Protein AF-A0A353E3T8-F1 (afdb_monomer)

Solvent-accessible surface area (backbone atoms only — not comparable to full-atom values): 9550 Å² total; per-residue (Å²): 138,67,75,75,82,74,69,77,93,74,63,74,87,75,57,77,90,65,80,62,68,47,80,45,76,48,79,50,101,90,49,79,47,79,44,82,43,75,50,82,49,70,34,80,35,76,47,73,41,84,89,79,73,44,74,50,45,54,36,58,50,100,88,67,48,73,39,55,46,100,87,67,47,73,35,63,28,32,44,65,56,54,66,79,79,56,63,91,90,67,80,88,86,78,89,83,87,79,88,70,98,33,76,45,80,50,64,40,89,91,71,72,42,74,34,42,37,37,55,73,46,82,76,35,78,94,79,68,38,64,47,66,49,52,46,62,49,89,82,62,67,96,128

Foldseek 3Di:
DDPVVVDDDDDPVVDDPDADWDWDWDQDPVGIDIDIHRDNQQAFDWDQDPPVRDIAFADADPVGDFDADPVRHGHGHTNVCVVVVDDPPDDDDDDDDDDDPFWDWDADPPPRDIKIKGFDDQPDDVVRDTDIDMVVPVVDDDD

Structure (mmCIF, N/CA/C/O backbone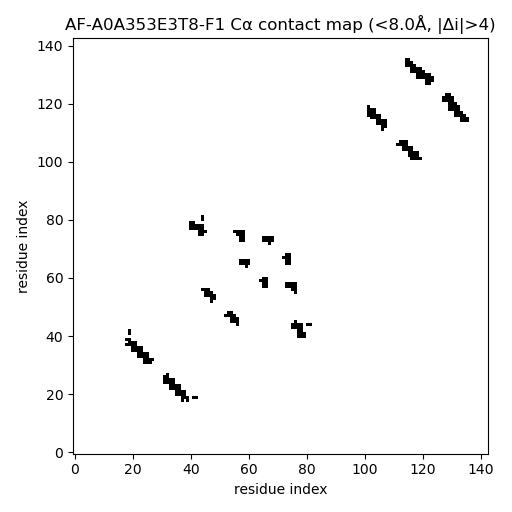):
data_AF-A0A353E3T8-F1
#
_entry.id   AF-A0A353E3T8-F1
#
loop_
_atom_site.group_PDB
_atom_site.id
_atom_site.type_symbol
_atom_site.label_atom_id
_atom_site.label_alt_id
_atom_site.label_comp_id
_atom_site.label_asym_id
_atom_site.label_entity_id
_atom_site.label_seq_id
_atom_site.pdbx_PDB_ins_code
_atom_site.Cartn_x
_atom_site.Cartn_y
_atom_site.Cartn_z
_atom_site.occupancy
_atom_site.B_iso_or_equiv
_atom_site.auth_seq_id
_atom_site.auth_comp_id
_atom_site.auth_asym_id
_atom_site.auth_atom_id
_atom_site.pdbx_PDB_model_num
ATOM 1 N N . MET A 1 1 ? 13.442 -8.567 21.001 1.00 70.25 1 MET A N 1
ATOM 2 C CA . MET A 1 1 ? 14.119 -7.923 19.850 1.00 70.25 1 MET A CA 1
ATOM 3 C C . MET A 1 1 ? 14.461 -6.490 20.221 1.00 70.25 1 MET A C 1
ATOM 5 O O . MET A 1 1 ? 13.613 -5.835 20.813 1.00 70.25 1 MET A O 1
ATOM 9 N N . LYS A 1 2 ? 15.675 -6.009 19.928 1.00 81.56 2 LYS A N 1
ATOM 10 C CA . LYS A 1 2 ? 16.053 -4.607 20.183 1.00 81.56 2 LYS A CA 1
ATOM 11 C C . LYS A 1 2 ? 15.699 -3.774 18.952 1.00 81.56 2 LYS A C 1
ATOM 13 O O . LYS A 1 2 ? 16.120 -4.143 17.864 1.00 81.56 2 LYS A O 1
ATOM 18 N N . LEU A 1 3 ? 14.983 -2.655 19.103 1.00 80.25 3 LEU A N 1
ATOM 19 C CA . LEU A 1 3 ? 14.613 -1.793 17.963 1.00 80.25 3 LEU A CA 1
ATOM 20 C C . LEU A 1 3 ? 15.825 -1.306 17.152 1.00 80.25 3 LEU A C 1
ATOM 22 O O . LEU A 1 3 ? 15.718 -1.123 15.946 1.00 80.25 3 LEU A O 1
ATOM 26 N N . SER A 1 4 ? 16.987 -1.165 17.795 1.00 87.06 4 SER A N 1
ATOM 27 C CA . SER A 1 4 ? 18.231 -0.725 17.155 1.00 87.06 4 SER A CA 1
ATOM 28 C C . SER A 1 4 ? 18.664 -1.587 15.968 1.00 87.06 4 SER A C 1
ATOM 30 O O . SER A 1 4 ? 19.395 -1.104 15.112 1.00 87.06 4 SER A O 1
ATOM 32 N N . GLN A 1 5 ? 18.224 -2.847 15.904 1.00 90.25 5 GLN A N 1
ATOM 33 C CA . GLN A 1 5 ? 18.546 -3.757 14.803 1.00 90.25 5 GLN A CA 1
ATOM 34 C C . GLN A 1 5 ? 17.858 -3.378 13.476 1.00 90.25 5 GLN A C 1
ATOM 36 O O . GLN A 1 5 ? 18.220 -3.913 12.437 1.00 90.25 5 GLN A O 1
ATOM 41 N N . PHE A 1 6 ? 16.875 -2.471 13.507 1.00 91.19 6 PHE A N 1
ATOM 42 C CA . PHE A 1 6 ? 16.148 -1.991 12.328 1.00 91.19 6 PHE A CA 1
ATOM 43 C C . PHE A 1 6 ? 16.563 -0.574 11.904 1.00 91.19 6 PHE A C 1
ATOM 45 O O . PHE A 1 6 ? 15.948 0.006 11.012 1.00 91.19 6 PHE A O 1
ATOM 52 N N . ASN A 1 7 ? 17.589 0.006 12.535 1.00 91.81 7 ASN A 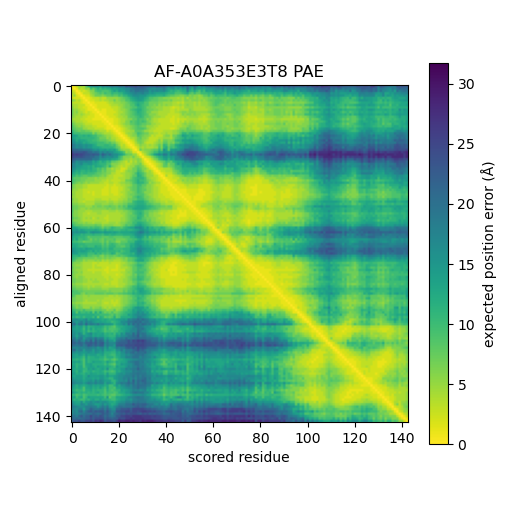N 1
ATOM 53 C CA . ASN A 1 7 ? 18.050 1.348 12.197 1.00 91.81 7 ASN A CA 1
ATOM 54 C C . ASN A 1 7 ? 18.857 1.338 10.891 1.00 91.81 7 ASN A C 1
ATOM 56 O O . ASN A 1 7 ? 19.806 0.571 10.744 1.00 91.81 7 ASN A O 1
ATOM 60 N N . PHE A 1 8 ? 18.538 2.259 9.982 1.00 94.25 8 PHE A N 1
ATOM 61 C CA . PHE A 1 8 ? 19.290 2.511 8.753 1.00 94.25 8 PHE A CA 1
ATOM 62 C C . PHE A 1 8 ? 19.429 4.019 8.508 1.00 94.25 8 PHE A C 1
ATOM 64 O O . PHE A 1 8 ? 18.711 4.831 9.092 1.00 94.25 8 PHE A O 1
ATOM 71 N N . LYS A 1 9 ? 20.387 4.411 7.661 1.00 95.06 9 LYS A N 1
ATOM 72 C CA . LYS A 1 9 ? 20.601 5.817 7.295 1.00 95.06 9 LYS A CA 1
ATOM 73 C C . LYS A 1 9 ? 19.673 6.186 6.140 1.00 95.06 9 LYS A C 1
ATOM 75 O O . LYS A 1 9 ? 19.870 5.698 5.033 1.00 95.06 9 LYS A O 1
ATOM 80 N N . LEU A 1 10 ? 18.708 7.067 6.392 1.00 94.38 10 LEU A N 1
ATOM 81 C CA . LEU A 1 10 ? 17.818 7.617 5.370 1.00 94.38 10 LEU A CA 1
ATOM 82 C C . LEU A 1 10 ? 18.020 9.135 5.260 1.00 94.38 10 LEU A C 1
ATOM 84 O O . LEU A 1 10 ? 17.680 9.860 6.197 1.00 94.38 10 LEU A O 1
ATOM 88 N N . PRO A 1 11 ? 18.579 9.637 4.148 1.00 96.44 11 PRO A N 1
ATOM 89 C CA . PRO A 1 11 ? 18.647 11.068 3.878 1.00 96.44 11 PRO A CA 1
ATOM 90 C C . PRO A 1 11 ? 17.254 11.713 3.840 1.00 96.44 11 PRO A C 1
ATOM 92 O O . PRO A 1 11 ? 16.341 11.202 3.193 1.00 96.44 11 PRO A O 1
AT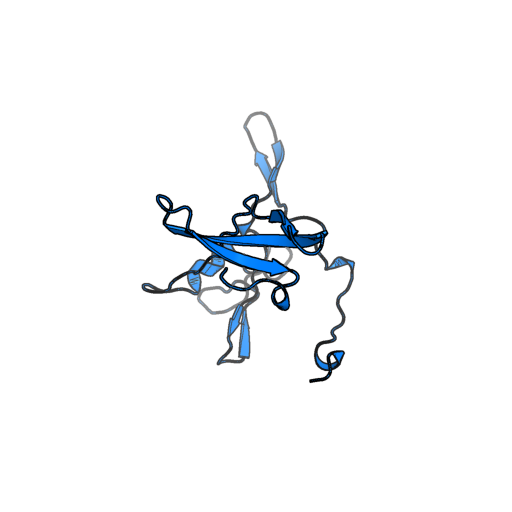OM 95 N N . ALA A 1 12 ? 17.089 12.872 4.485 1.00 94.06 12 ALA A N 1
ATOM 96 C CA . ALA A 1 12 ? 15.793 13.555 4.568 1.00 94.06 12 ALA A CA 1
ATOM 97 C C . ALA A 1 12 ? 15.226 13.955 3.192 1.00 94.06 12 ALA A C 1
ATOM 99 O O . ALA A 1 12 ? 14.015 13.965 3.000 1.00 94.06 12 ALA A O 1
ATOM 100 N N . ASN A 1 13 ? 16.092 14.229 2.212 1.00 94.56 13 ASN A N 1
ATOM 101 C CA . ASN A 1 13 ? 15.696 14.558 0.840 1.00 94.56 13 ASN A CA 1
ATOM 102 C C . ASN A 1 13 ? 15.148 13.359 0.044 1.00 94.56 13 ASN A C 1
ATOM 104 O O . ASN A 1 13 ? 14.573 13.561 -1.021 1.00 94.56 13 ASN A O 1
ATOM 108 N N . GLN A 1 14 ? 15.331 12.126 0.529 1.00 92.12 14 GLN A N 1
ATOM 109 C CA . GLN A 1 14 ? 14.734 10.930 -0.073 1.00 92.12 14 GLN A CA 1
ATOM 110 C C . GLN A 1 14 ? 13.315 10.658 0.444 1.00 92.12 14 GLN A C 1
ATOM 112 O O . GLN A 1 14 ? 12.609 9.820 -0.115 1.00 92.12 14 GLN A O 1
ATOM 117 N N . VAL A 1 15 ? 12.874 11.369 1.487 1.00 93.25 15 VAL A N 1
ATOM 118 C CA . VAL A 1 15 ? 11.505 11.276 1.995 1.00 93.25 15 VAL A CA 1
ATOM 119 C C . VAL A 1 15 ? 10.595 12.115 1.102 1.00 93.25 15 VAL A C 1
ATOM 121 O O . VAL A 1 15 ? 10.716 13.337 1.029 1.00 93.25 15 VAL A O 1
ATOM 124 N N . ALA A 1 16 ? 9.674 11.456 0.402 1.00 90.81 16 ALA A N 1
ATOM 125 C CA . ALA A 1 16 ? 8.720 12.137 -0.461 1.00 90.81 16 ALA A CA 1
ATOM 126 C C . ALA A 1 16 ? 7.740 12.982 0.372 1.00 90.81 16 ALA A C 1
ATOM 128 O O . ALA A 1 16 ? 7.019 12.458 1.217 1.00 90.81 16 ALA A O 1
ATOM 129 N N . LEU A 1 17 ? 7.688 14.288 0.100 1.00 92.25 17 LEU A N 1
ATOM 130 C CA . LEU A 1 17 ? 6.708 15.204 0.704 1.00 92.25 17 LEU A CA 1
ATOM 131 C C . LEU A 1 17 ? 5.368 15.204 -0.044 1.00 92.25 17 LEU A C 1
ATOM 133 O O . LEU A 1 17 ? 4.325 15.495 0.533 1.00 92.25 17 LEU A O 1
ATOM 137 N N . TYR A 1 18 ? 5.405 14.874 -1.335 1.00 89.62 18 TYR A N 1
ATOM 138 C CA . TYR A 1 18 ? 4.248 14.836 -2.220 1.00 89.62 18 TYR A CA 1
ATOM 139 C C . TYR A 1 18 ? 4.292 13.571 -3.085 1.00 89.62 18 TYR A C 1
ATOM 141 O O . TYR A 1 18 ? 5.376 13.026 -3.314 1.00 89.62 18 TYR A O 1
ATOM 149 N N . PRO A 1 19 ? 3.137 13.108 -3.599 1.00 88.00 19 PRO A N 1
ATOM 150 C CA . PRO A 1 19 ? 3.097 12.022 -4.571 1.00 88.00 19 PRO A CA 1
ATOM 151 C C . PRO A 1 19 ? 3.948 12.331 -5.805 1.00 88.00 19 PRO A C 1
ATOM 153 O O . PRO A 1 19 ? 4.143 13.495 -6.157 1.00 88.00 19 PRO A O 1
ATOM 156 N N . HIS A 1 20 ? 4.409 11.285 -6.490 1.00 86.25 20 HIS A N 1
ATOM 157 C CA . HIS A 1 20 ? 5.148 11.427 -7.740 1.00 86.25 20 HIS A CA 1
ATOM 158 C C . HIS A 1 20 ? 4.319 12.175 -8.799 1.00 86.25 20 HIS A C 1
ATOM 160 O O . HIS A 1 20 ? 3.143 11.865 -9.009 1.00 86.25 20 HIS A O 1
ATOM 166 N N . LYS A 1 21 ? 4.938 13.151 -9.471 1.00 83.00 21 LYS A N 1
ATOM 167 C CA . LYS A 1 21 ? 4.333 13.945 -10.545 1.00 83.00 21 LYS A CA 1
ATOM 168 C C . LYS A 1 21 ? 5.252 13.948 -11.758 1.00 83.00 21 LYS A C 1
ATOM 170 O O . LYS A 1 21 ? 6.446 14.208 -11.622 1.00 83.00 21 LYS A O 1
ATOM 175 N N . ALA A 1 22 ? 4.685 13.703 -12.933 1.00 78.31 22 ALA A N 1
ATOM 176 C CA . ALA A 1 22 ? 5.402 13.733 -14.198 1.00 78.31 22 ALA A CA 1
ATOM 177 C C . ALA A 1 22 ? 4.956 14.941 -15.028 1.00 78.31 22 ALA A C 1
ATOM 179 O O . ALA A 1 22 ? 3.761 15.208 -15.192 1.00 78.31 22 ALA A O 1
ATOM 180 N N . LYS A 1 23 ? 5.923 15.678 -15.582 1.00 79.19 23 LYS A N 1
ATOM 181 C CA . LYS A 1 23 ? 5.646 16.744 -16.551 1.00 79.19 23 LYS A CA 1
ATOM 182 C C . LYS A 1 23 ? 5.446 16.114 -17.924 1.00 79.19 23 LYS A C 1
ATOM 184 O O . LYS A 1 23 ? 6.332 15.442 -18.441 1.00 79.19 23 LYS A O 1
ATOM 189 N N . ARG A 1 24 ? 4.275 16.326 -18.513 1.00 76.19 24 ARG A N 1
ATOM 190 C CA . ARG A 1 24 ? 3.923 15.883 -19.861 1.00 76.19 24 ARG A CA 1
ATOM 191 C C . ARG A 1 24 ? 3.873 17.102 -20.760 1.00 76.19 24 ARG A C 1
ATOM 193 O O . ARG A 1 24 ? 3.133 18.047 -20.495 1.00 76.19 24 ARG A O 1
ATOM 200 N N . VAL A 1 25 ? 4.653 17.065 -21.827 1.00 77.62 25 VAL A N 1
ATOM 201 C CA . VAL A 1 25 ? 4.662 18.118 -22.833 1.00 77.62 25 VAL A CA 1
ATOM 202 C C . VAL A 1 25 ? 3.799 17.658 -24.000 1.00 77.62 25 VAL A C 1
ATOM 204 O O . VAL A 1 25 ? 4.078 16.631 -24.614 1.00 77.62 25 VAL A O 1
ATOM 207 N N . VAL A 1 26 ? 2.710 18.376 -24.265 1.00 78.62 26 VAL A N 1
ATOM 208 C CA . VAL A 1 26 ? 1.808 18.101 -25.386 1.00 78.62 26 VAL A CA 1
ATOM 209 C C . VAL A 1 26 ? 2.081 19.134 -26.469 1.00 78.62 26 VAL A C 1
ATOM 211 O O . VAL A 1 26 ? 1.884 20.334 -26.264 1.00 78.62 26 VAL A O 1
ATOM 214 N N . LYS A 1 27 ? 2.539 18.661 -27.629 1.00 76.56 27 LYS A N 1
ATOM 215 C CA . LYS A 1 27 ? 2.729 19.483 -28.825 1.00 76.56 27 LYS A CA 1
ATOM 216 C C . LYS A 1 27 ? 1.437 19.470 -29.637 1.00 76.56 27 LYS A C 1
ATOM 218 O O . LYS A 1 27 ? 1.064 18.434 -30.179 1.00 76.56 27 LYS A O 1
ATOM 223 N N . THR A 1 28 ? 0.762 20.611 -29.710 1.00 79.06 28 THR A N 1
ATOM 224 C CA . THR A 1 28 ? -0.420 20.811 -30.562 1.00 79.06 28 THR A CA 1
ATOM 225 C C . THR A 1 28 ? -0.033 21.706 -31.740 1.00 79.06 28 THR A C 1
ATOM 227 O O . THR A 1 28 ? 0.937 22.457 -31.658 1.00 79.06 28 THR A O 1
ATOM 230 N N . ALA A 1 29 ? -0.808 21.685 -32.828 1.00 72.88 29 ALA A N 1
ATOM 231 C CA . ALA A 1 29 ? -0.605 22.558 -33.992 1.00 72.88 29 ALA A CA 1
ATOM 232 C C . ALA A 1 29 ? -0.538 24.067 -33.650 1.00 72.88 29 ALA A C 1
ATOM 234 O O . ALA A 1 29 ? 0.033 24.844 -34.404 1.00 72.88 29 ALA A O 1
ATOM 235 N N . SER A 1 30 ? -1.089 24.481 -32.503 1.00 72.94 30 SER A N 1
ATOM 236 C CA . SER A 1 30 ? -1.102 25.862 -32.004 1.00 72.94 30 SER A CA 1
ATOM 237 C C . SER A 1 30 ? -0.008 26.180 -30.967 1.00 72.94 30 SER A C 1
ATOM 239 O O . SER A 1 30 ? -0.084 27.223 -30.319 1.00 72.94 30 SER A O 1
ATOM 241 N N . GLY A 1 31 ? 0.953 25.277 -30.734 1.00 73.25 31 GLY A N 1
ATOM 242 C CA . GLY A 1 31 ? 2.058 25.459 -29.784 1.00 73.25 31 GLY A CA 1
ATOM 243 C C . GLY A 1 31 ? 2.235 24.316 -28.776 1.00 73.25 31 GLY A C 1
ATOM 244 O O . GLY A 1 31 ? 1.442 23.374 -28.702 1.00 73.25 31 GLY A O 1
ATOM 245 N N . GLU A 1 32 ? 3.304 24.412 -27.987 1.00 81.44 32 GLU A N 1
ATOM 246 C CA . GLU A 1 32 ? 3.685 23.440 -26.960 1.00 81.44 32 GLU A CA 1
ATOM 247 C C . GLU A 1 32 ? 3.092 23.834 -25.598 1.00 81.44 32 GLU A C 1
ATOM 249 O O . GLU A 1 32 ? 3.227 24.975 -25.155 1.00 81.44 32 GLU A O 1
ATOM 254 N N . ARG A 1 33 ? 2.394 22.906 -24.932 1.00 78.50 33 ARG A N 1
ATOM 255 C CA . ARG A 1 33 ? 1.854 23.105 -23.578 1.00 78.50 33 ARG A CA 1
ATOM 256 C C . ARG A 1 33 ? 2.379 22.026 -22.644 1.00 78.50 33 ARG A C 1
ATOM 258 O O . ARG A 1 33 ? 2.233 20.836 -22.917 1.00 78.50 33 ARG A O 1
ATOM 265 N N . THR A 1 34 ? 2.944 22.447 -21.520 1.00 81.44 34 THR A N 1
ATOM 266 C CA . THR A 1 34 ? 3.427 21.546 -20.469 1.00 81.44 34 THR A CA 1
ATOM 267 C C . THR A 1 34 ? 2.381 21.429 -19.371 1.00 81.44 34 THR A C 1
ATOM 269 O O . THR A 1 34 ? 1.982 22.430 -18.782 1.00 81.44 34 THR A O 1
ATOM 272 N N . PHE A 1 35 ? 1.964 20.202 -19.075 1.00 78.38 35 PHE A N 1
ATOM 273 C CA . PHE A 1 35 ? 1.045 19.877 -17.991 1.00 78.38 35 PHE A CA 1
ATOM 274 C C . PHE A 1 35 ? 1.771 19.040 -16.945 1.00 78.38 35 PHE A C 1
ATOM 276 O O . PHE A 1 35 ? 2.507 18.111 -17.275 1.00 78.38 35 PHE A O 1
ATOM 283 N N . GLU A 1 36 ? 1.551 19.345 -15.674 1.00 77.81 36 GLU A N 1
ATOM 284 C CA . GLU A 1 36 ? 1.992 18.483 -14.585 1.00 77.81 36 GLU A CA 1
ATOM 285 C C . GLU A 1 36 ? 0.875 17.487 -14.268 1.00 77.81 36 GLU A C 1
ATOM 287 O O . GLU A 1 36 ? -0.230 17.875 -13.890 1.00 77.81 36 GLU A O 1
ATOM 292 N N . VAL A 1 37 ? 1.146 16.197 -14.464 1.00 80.88 37 VAL A N 1
ATOM 293 C CA . VAL A 1 37 ? 0.164 15.127 -14.275 1.00 80.88 37 VAL A CA 1
ATOM 294 C C . VAL A 1 37 ? 0.632 14.225 -13.140 1.00 80.88 37 VAL A C 1
ATOM 296 O O . VAL A 1 37 ? 1.766 13.754 -13.116 1.00 80.88 37 VAL A O 1
ATOM 299 N N . THR A 1 38 ? -0.255 13.979 -12.178 1.00 80.69 38 THR A N 1
ATOM 300 C CA . THR A 1 38 ? 0.001 13.049 -11.069 1.00 80.69 38 THR A CA 1
ATOM 301 C C . THR A 1 38 ? -0.587 11.687 -11.430 1.00 80.69 38 THR A C 1
ATOM 303 O O . THR A 1 38 ? -1.790 11.479 -11.279 1.00 80.69 38 THR A O 1
ATOM 306 N N . ARG A 1 39 ? 0.240 10.761 -11.924 1.00 82.69 39 ARG A N 1
ATOM 307 C CA . ARG A 1 39 ? -0.148 9.362 -12.156 1.00 82.69 39 ARG A CA 1
ATOM 308 C C . ARG A 1 39 ? 0.470 8.482 -11.077 1.00 82.69 39 ARG A C 1
ATOM 310 O O . ARG A 1 39 ? 1.686 8.440 -10.919 1.00 82.69 39 ARG A O 1
ATOM 317 N N . ARG A 1 40 ? -0.378 7.827 -10.280 1.00 84.56 40 ARG A N 1
ATOM 318 C CA . ARG A 1 40 ? 0.066 7.080 -9.088 1.00 84.56 40 ARG A CA 1
ATOM 319 C C . ARG A 1 40 ? 0.867 5.823 -9.437 1.00 84.56 40 ARG A C 1
ATOM 321 O O . ARG A 1 40 ? 1.698 5.402 -8.642 1.00 84.56 40 ARG A O 1
ATOM 328 N N . ASP A 1 41 ? 0.623 5.261 -10.614 1.00 87.75 41 ASP A N 1
ATOM 329 C CA . ASP A 1 41 ? 1.255 4.063 -11.167 1.00 87.75 41 ASP A CA 1
ATOM 330 C C . ASP A 1 41 ? 2.625 4.325 -11.826 1.00 87.75 41 ASP A C 1
ATOM 332 O O . ASP A 1 41 ? 3.323 3.381 -12.195 1.00 87.75 41 ASP A O 1
ATOM 336 N N . GLU A 1 42 ? 3.042 5.593 -11.938 1.00 88.62 42 GLU A N 1
ATOM 337 C CA . GLU A 1 42 ? 4.371 5.995 -12.428 1.00 88.62 42 GLU A CA 1
ATOM 338 C C . GLU A 1 42 ? 5.429 6.067 -11.305 1.00 88.62 42 GLU A C 1
ATOM 340 O O . GLU A 1 42 ? 6.589 6.391 -11.564 1.00 88.62 42 GLU A O 1
ATOM 345 N N . SER A 1 43 ? 5.063 5.749 -10.056 1.00 90.75 43 SER A N 1
ATOM 346 C CA . SER A 1 43 ? 6.019 5.617 -8.950 1.00 90.75 43 SER A CA 1
ATOM 347 C C . SER A 1 43 ? 6.992 4.455 -9.186 1.00 90.75 43 SER A C 1
ATOM 349 O O . SER A 1 43 ? 6.680 3.508 -9.907 1.00 90.75 43 SER A O 1
ATOM 351 N N . ARG A 1 44 ? 8.191 4.527 -8.594 1.00 92.69 44 ARG A N 1
ATOM 352 C CA . ARG A 1 44 ? 9.202 3.466 -8.724 1.00 92.69 44 ARG A CA 1
ATOM 353 C C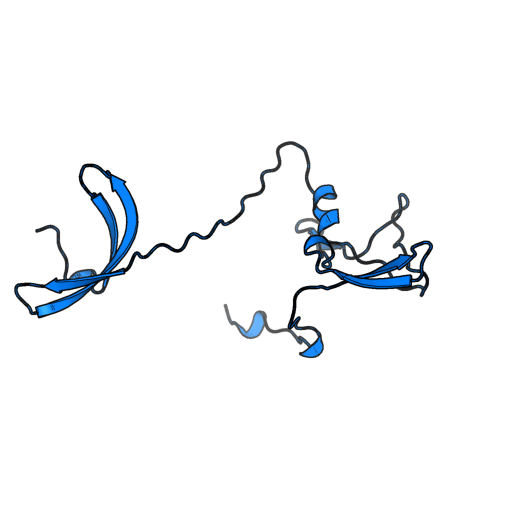 . ARG A 1 44 ? 8.781 2.213 -7.958 1.00 92.69 44 ARG A C 1
ATOM 355 O O . ARG A 1 44 ? 8.268 2.318 -6.845 1.00 92.69 44 ARG A O 1
ATOM 362 N N . LEU A 1 45 ? 9.068 1.051 -8.534 1.00 94.38 45 LEU A N 1
ATOM 363 C CA . LEU A 1 45 ? 8.834 -0.262 -7.942 1.00 94.38 45 LEU A CA 1
ATOM 364 C C . LEU A 1 45 ? 10.174 -0.935 -7.608 1.00 94.38 45 LEU A C 1
ATOM 366 O O . LEU A 1 45 ? 11.093 -0.930 -8.421 1.00 94.38 45 LEU A O 1
ATOM 370 N N . MET A 1 46 ? 10.272 -1.512 -6.411 1.00 94.94 46 MET A N 1
ATOM 371 C CA . MET A 1 46 ? 11.367 -2.392 -5.999 1.00 94.94 46 MET A CA 1
ATOM 372 C C . MET A 1 46 ? 10.758 -3.751 -5.671 1.00 94.94 46 MET A C 1
ATOM 374 O O . MET A 1 46 ? 9.882 -3.831 -4.808 1.00 94.94 46 MET A O 1
ATOM 378 N N . VAL A 1 47 ? 11.212 -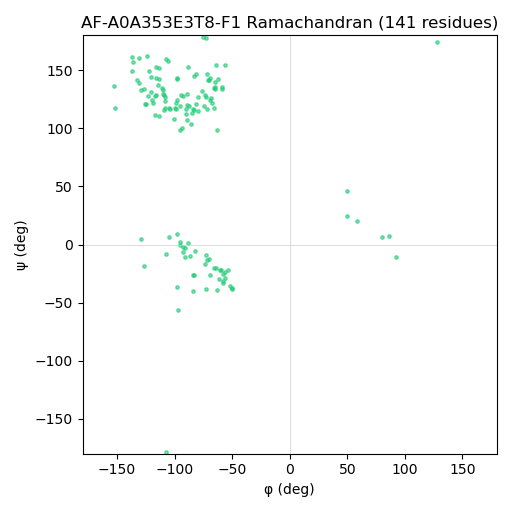4.802 -6.347 1.00 95.00 47 VAL A N 1
ATOM 379 C CA . VAL A 1 47 ? 10.730 -6.168 -6.124 1.00 95.00 47 VAL A CA 1
ATOM 380 C C . VAL A 1 47 ? 11.816 -6.970 -5.429 1.00 95.00 47 VAL A C 1
ATOM 382 O O . VAL A 1 47 ? 12.901 -7.154 -5.968 1.00 95.00 47 VAL A O 1
ATOM 385 N N . LEU A 1 48 ? 11.524 -7.431 -4.214 1.00 95.38 48 LEU A N 1
ATOM 386 C CA . LEU A 1 48 ? 12.401 -8.308 -3.445 1.00 95.38 48 LEU A CA 1
ATOM 387 C C . LEU A 1 48 ? 11.916 -9.751 -3.579 1.00 95.38 48 LEU A C 1
ATOM 389 O O . LEU A 1 48 ? 10.833 -10.102 -3.104 1.00 95.38 48 LEU A O 1
ATOM 393 N N . HIS A 1 49 ? 12.748 -10.610 -4.154 1.00 95.12 49 HIS A N 1
ATOM 394 C CA . HIS A 1 49 ? 12.462 -12.033 -4.263 1.00 95.12 49 HIS A CA 1
ATOM 395 C C . HIS A 1 49 ? 12.912 -12.755 -2.996 1.00 95.12 49 HIS A C 1
ATOM 397 O O . HIS A 1 49 ? 14.090 -13.024 -2.793 1.00 95.12 49 HIS A O 1
ATOM 403 N N . LYS A 1 50 ? 11.964 -13.113 -2.125 1.00 94.12 50 LYS A N 1
ATOM 404 C CA . LYS A 1 50 ? 12.269 -13.700 -0.806 1.00 94.12 50 LYS A CA 1
ATOM 405 C C . LYS A 1 50 ? 13.092 -14.997 -0.860 1.00 94.12 50 LYS A C 1
ATOM 407 O O . LYS A 1 50 ? 13.836 -15.266 0.072 1.00 94.12 50 LYS A O 1
ATOM 412 N N . LYS A 1 51 ? 12.907 -15.830 -1.893 1.00 94.94 51 LYS A N 1
ATOM 413 C CA . LYS A 1 51 ? 13.583 -17.138 -2.001 1.00 94.94 51 LYS A CA 1
ATOM 414 C C . LYS A 1 51 ? 14.987 -17.040 -2.598 1.00 94.94 51 LYS A C 1
ATOM 416 O O . LYS A 1 51 ? 15.865 -17.762 -2.151 1.00 94.94 51 LYS A O 1
ATOM 421 N N . SER A 1 52 ? 15.171 -16.203 -3.617 1.00 94.38 52 SER A N 1
ATOM 422 C CA . SER A 1 52 ? 16.463 -16.010 -4.291 1.00 94.38 52 SER A CA 1
ATOM 423 C C . SER A 1 52 ? 17.295 -14.884 -3.681 1.00 94.38 52 SER A C 1
ATOM 425 O O . SER A 1 52 ? 18.454 -14.739 -4.047 1.00 94.38 52 SER A O 1
ATOM 427 N N . GLU A 1 53 ? 16.708 -14.079 -2.791 1.00 93.44 53 GLU A N 1
ATOM 428 C CA . GLU A 1 53 ? 17.320 -12.891 -2.179 1.00 93.44 53 GLU A CA 1
ATOM 429 C C . GLU A 1 53 ? 17.777 -11.835 -3.203 1.00 93.44 53 GLU A C 1
ATOM 431 O O . GLU A 1 53 ? 18.584 -10.956 -2.905 1.00 93.44 53 GLU A O 1
ATOM 436 N N . THR A 1 54 ? 17.222 -11.887 -4.417 1.00 93.25 54 THR A N 1
ATOM 437 C CA . THR A 1 54 ? 17.489 -10.928 -5.491 1.00 93.25 54 THR A CA 1
ATOM 438 C C . THR A 1 54 ? 16.546 -9.732 -5.414 1.00 93.25 54 THR A C 1
ATOM 440 O O . THR A 1 54 ? 15.423 -9.828 -4.907 1.00 93.25 54 THR A O 1
ATOM 443 N N . ILE A 1 55 ? 17.009 -8.588 -5.922 1.00 94.06 55 ILE A N 1
ATOM 444 C CA . ILE A 1 55 ? 16.242 -7.343 -5.948 1.00 94.06 55 ILE A CA 1
ATOM 445 C C . ILE A 1 55 ? 16.177 -6.826 -7.381 1.00 94.06 55 ILE A C 1
ATOM 447 O O . ILE A 1 55 ? 17.210 -6.487 -7.960 1.00 94.06 55 ILE A O 1
ATOM 451 N N . ASP A 1 56 ? 14.962 -6.673 -7.897 1.00 92.75 56 ASP A N 1
ATOM 452 C CA . ASP A 1 56 ? 14.718 -6.046 -9.191 1.00 92.75 56 ASP A CA 1
ATOM 453 C C . ASP A 1 56 ? 14.304 -4.590 -8.968 1.00 92.75 56 ASP A C 1
ATOM 455 O O . ASP A 1 56 ? 13.325 -4.288 -8.278 1.00 92.75 56 ASP A O 1
ATOM 459 N N . MET A 1 57 ? 15.066 -3.669 -9.553 1.00 92.19 57 MET A N 1
ATOM 460 C CA . MET A 1 57 ? 14.781 -2.228 -9.501 1.00 92.19 57 MET A CA 1
ATOM 461 C C . MET A 1 57 ? 14.732 -1.577 -10.878 1.00 92.19 57 MET A C 1
ATOM 463 O O . MET A 1 57 ? 14.193 -0.477 -11.014 1.00 92.19 57 MET A O 1
ATOM 467 N N . TYR A 1 58 ? 15.307 -2.230 -11.884 1.00 93.00 58 TYR A N 1
ATOM 468 C CA . TYR A 1 58 ? 15.519 -1.666 -13.206 1.00 93.00 58 TYR A CA 1
ATOM 469 C C . TYR A 1 58 ? 14.846 -2.527 -14.263 1.00 93.00 58 TYR A C 1
ATOM 471 O O . TYR A 1 58 ? 14.723 -3.739 -14.094 1.00 93.00 58 TYR A O 1
ATOM 479 N N . LYS A 1 59 ? 14.398 -1.898 -15.346 1.00 88.50 59 LYS A N 1
ATOM 480 C CA . LYS A 1 59 ? 13.869 -2.626 -16.494 1.00 88.50 59 LYS A CA 1
ATOM 481 C C . LYS A 1 59 ? 15.000 -3.350 -17.206 1.00 88.50 59 LYS A C 1
ATOM 483 O O . LY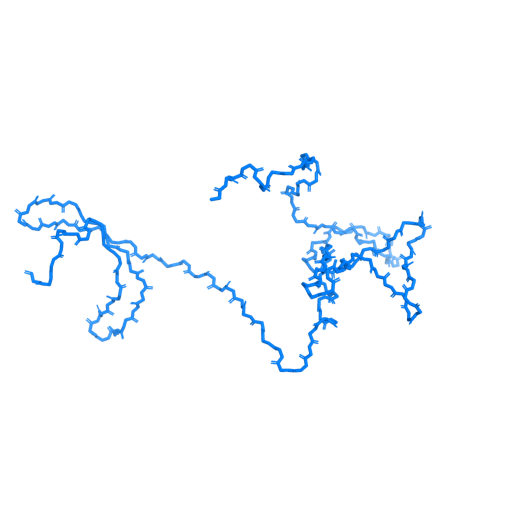S A 1 59 ? 16.080 -2.785 -17.379 1.00 88.50 59 LYS A O 1
ATOM 488 N N . THR A 1 60 ? 14.707 -4.555 -17.666 1.00 88.38 60 THR A N 1
ATOM 489 C CA . THR A 1 60 ? 15.624 -5.373 -18.453 1.00 88.38 60 THR A CA 1
ATOM 490 C C . THR A 1 60 ? 15.094 -5.556 -19.873 1.00 88.38 60 THR A C 1
ATOM 492 O O . THR A 1 60 ? 13.881 -5.491 -20.089 1.00 88.38 60 THR A O 1
ATOM 495 N N . ASP A 1 61 ? 15.995 -5.743 -20.835 1.00 85.31 61 ASP A N 1
ATOM 496 C CA . ASP A 1 61 ? 15.662 -6.246 -22.170 1.00 85.31 61 ASP A CA 1
ATOM 497 C C . ASP A 1 61 ? 15.395 -7.768 -22.145 1.00 85.31 61 ASP A C 1
ATOM 499 O O . ASP A 1 61 ? 15.469 -8.407 -21.088 1.00 85.31 61 ASP A O 1
ATOM 503 N N . ASP A 1 62 ? 15.060 -8.340 -23.305 1.00 80.31 62 ASP A N 1
ATOM 504 C CA . ASP A 1 62 ? 14.802 -9.780 -23.468 1.00 80.31 62 ASP A CA 1
ATOM 505 C C . ASP A 1 62 ? 16.053 -10.640 -23.185 1.00 80.31 62 ASP A C 1
ATOM 507 O O . ASP A 1 62 ? 15.934 -11.820 -22.854 1.00 80.31 62 ASP A O 1
ATOM 511 N N . ASP A 1 63 ? 17.242 -10.032 -23.250 1.00 81.00 63 ASP A N 1
ATOM 512 C CA . ASP A 1 63 ? 18.540 -10.655 -22.981 1.00 81.00 63 ASP A CA 1
ATOM 513 C C . ASP A 1 63 ? 18.997 -10.479 -21.512 1.00 81.00 63 ASP A C 1
ATOM 515 O O . ASP A 1 63 ? 20.044 -10.996 -21.112 1.00 81.00 63 ASP A O 1
ATOM 519 N N . GLY A 1 64 ? 18.216 -9.775 -20.681 1.00 78.50 64 GLY A N 1
ATOM 520 C CA . GLY A 1 64 ? 18.471 -9.560 -19.252 1.00 78.50 64 GLY A CA 1
ATOM 521 C C . GLY A 1 64 ? 19.370 -8.364 -18.902 1.00 78.50 64 GLY A C 1
ATOM 522 O O . GLY A 1 64 ? 19.713 -8.183 -17.731 1.00 78.50 64 GLY A O 1
ATOM 523 N N . ASN A 1 65 ? 19.746 -7.519 -19.861 1.00 84.62 65 ASN A N 1
ATOM 524 C CA . ASN A 1 65 ? 20.530 -6.309 -19.621 1.00 84.62 65 ASN A CA 1
ATOM 525 C C . ASN A 1 65 ? 19.647 -5.138 -19.188 1.00 84.62 65 ASN A C 1
ATOM 527 O O . ASN A 1 65 ? 18.530 -4.953 -19.664 1.00 84.62 65 ASN A O 1
ATOM 531 N N . VAL A 1 66 ? 20.177 -4.292 -18.303 1.00 87.19 66 VAL A N 1
ATOM 532 C CA . VAL A 1 66 ? 19.463 -3.113 -17.801 1.00 87.19 66 VAL A CA 1
ATOM 533 C C . VAL A 1 66 ? 19.309 -2.059 -18.897 1.00 87.19 66 VAL A C 1
ATOM 535 O O . VAL A 1 66 ? 20.303 -1.563 -19.435 1.00 87.19 66 VAL A O 1
ATOM 538 N N . LEU A 1 67 ? 18.063 -1.662 -19.159 1.00 86.75 67 LEU A N 1
ATOM 539 C CA . LEU A 1 67 ? 17.745 -0.558 -20.059 1.00 86.75 67 LEU A CA 1
ATOM 540 C C . LEU A 1 67 ? 18.270 0.757 -19.485 1.00 86.75 67 LEU A C 1
ATOM 542 O O . LEU A 1 67 ? 18.162 1.015 -18.283 1.00 86.75 67 LEU A O 1
ATOM 546 N N . LYS A 1 68 ? 18.821 1.602 -20.356 1.00 87.69 68 LYS A N 1
ATOM 547 C CA . LYS A 1 68 ? 19.315 2.933 -20.004 1.00 87.69 68 LYS A CA 1
ATOM 548 C C . LYS A 1 68 ? 18.506 4.002 -20.724 1.00 87.69 68 LYS A C 1
ATOM 550 O O . LYS A 1 68 ? 18.117 3.809 -21.873 1.00 87.69 68 LYS A O 1
ATOM 555 N N . ASP A 1 69 ? 18.277 5.114 -20.041 1.00 83.88 69 ASP A N 1
ATOM 556 C CA . ASP A 1 69 ? 17.666 6.301 -20.619 1.00 83.88 69 ASP A CA 1
ATOM 557 C C . ASP A 1 69 ? 18.632 7.031 -21.573 1.00 83.88 69 ASP A C 1
ATOM 559 O O . ASP A 1 69 ? 19.791 6.643 -21.754 1.00 83.88 69 ASP A O 1
ATOM 563 N N . ALA A 1 70 ? 18.147 8.110 -22.194 1.00 81.31 70 ALA A N 1
ATOM 564 C CA . ALA A 1 70 ? 18.933 8.938 -23.113 1.00 81.31 70 ALA A CA 1
ATOM 565 C C . ALA A 1 70 ? 20.187 9.560 -22.463 1.00 81.31 70 ALA A C 1
ATOM 567 O O . ALA A 1 70 ? 21.133 9.898 -23.172 1.00 81.31 70 ALA A O 1
ATOM 568 N N . ASP A 1 71 ? 20.202 9.672 -21.134 1.00 80.69 71 ASP A N 1
ATOM 569 C CA . ASP A 1 71 ? 21.296 10.227 -20.340 1.00 80.69 71 ASP A CA 1
ATOM 570 C C . ASP A 1 71 ? 22.244 9.125 -19.812 1.00 80.69 71 ASP A C 1
ATOM 572 O O . ASP A 1 71 ? 23.213 9.408 -19.105 1.00 80.69 71 ASP A O 1
ATOM 576 N N . GLY A 1 72 ? 21.992 7.858 -20.163 1.00 82.00 72 GLY A N 1
ATOM 577 C CA . GLY A 1 72 ? 22.787 6.701 -19.756 1.00 82.00 72 GLY A CA 1
ATOM 578 C C . GLY A 1 72 ? 22.486 6.179 -18.346 1.00 82.00 72 GLY A C 1
ATOM 579 O O . GLY A 1 72 ? 23.180 5.266 -17.883 1.00 82.00 72 GLY A O 1
ATOM 580 N N . ASN A 1 73 ? 21.468 6.708 -17.664 1.00 86.19 73 ASN A N 1
ATOM 581 C CA . ASN A 1 73 ? 21.032 6.223 -16.357 1.00 86.19 73 ASN A CA 1
ATOM 582 C C . ASN A 1 73 ? 20.136 4.992 -16.513 1.00 86.19 73 ASN A C 1
ATOM 584 O O . ASN A 1 73 ? 19.369 4.903 -17.469 1.00 86.19 73 ASN A O 1
ATOM 588 N N . PRO A 1 74 ? 20.181 4.037 -15.573 1.00 88.44 74 PRO A N 1
ATOM 589 C CA . PRO A 1 74 ? 19.325 2.865 -15.641 1.00 88.44 74 PRO A CA 1
ATOM 590 C C . PRO A 1 74 ? 17.848 3.245 -15.474 1.00 88.44 74 PRO A C 1
ATOM 592 O O . PRO A 1 74 ? 17.471 4.000 -14.571 1.00 88.44 74 PRO A O 1
ATOM 595 N N . GLU A 1 75 ? 16.994 2.687 -16.326 1.00 90.31 75 GLU A N 1
ATOM 596 C CA . GLU A 1 75 ? 15.555 2.887 -16.245 1.00 90.31 75 GLU A CA 1
ATOM 597 C C . GLU A 1 75 ? 14.964 2.092 -15.082 1.00 90.31 75 GLU A C 1
ATOM 599 O O . GLU A 1 75 ? 15.015 0.864 -15.054 1.00 90.31 75 GLU A O 1
ATOM 604 N N . PHE A 1 76 ? 14.346 2.790 -14.130 1.00 91.56 76 PHE A N 1
ATOM 605 C CA . PHE A 1 76 ? 13.665 2.152 -13.005 1.00 91.56 76 PHE A CA 1
ATOM 606 C C . PHE A 1 76 ? 12.359 1.470 -13.435 1.00 91.56 76 PHE A C 1
ATOM 608 O O . PHE A 1 76 ? 11.622 1.977 -14.287 1.00 91.56 76 PHE A O 1
ATOM 615 N N . LEU A 1 77 ? 12.034 0.361 -12.769 1.00 92.88 77 LEU A N 1
ATOM 616 C CA . LEU A 1 77 ? 10.704 -0.242 -12.823 1.00 92.88 77 LEU A CA 1
ATOM 617 C C . LEU A 1 77 ? 9.661 0.732 -12.269 1.00 92.88 77 LEU A C 1
ATOM 619 O O . LEU A 1 77 ? 9.913 1.446 -11.292 1.00 92.88 77 LEU A O 1
ATOM 623 N N . GLN A 1 78 ? 8.481 0.752 -12.883 1.00 93.00 78 GLN A N 1
ATOM 624 C CA . GLN A 1 78 ? 7.346 1.553 -12.428 1.00 93.00 78 GLN A CA 1
ATOM 625 C C . GLN A 1 78 ? 6.288 0.661 -11.778 1.00 93.00 78 GLN A C 1
ATOM 627 O O . GLN A 1 78 ? 6.220 -0.532 -12.056 1.00 93.00 78 GLN A O 1
ATOM 632 N N . PHE A 1 79 ? 5.422 1.221 -10.932 1.00 93.50 79 PHE A N 1
ATOM 633 C CA . PHE A 1 79 ? 4.386 0.439 -10.254 1.00 93.50 79 PHE A CA 1
ATOM 634 C C . PHE A 1 79 ? 3.457 -0.278 -11.239 1.00 93.50 79 PHE A C 1
ATOM 636 O O . PHE A 1 79 ? 3.040 -1.392 -10.964 1.00 93.50 79 PHE A O 1
ATOM 643 N N . LYS A 1 80 ? 3.201 0.282 -12.426 1.00 92.56 80 LYS A N 1
ATOM 644 C CA . LYS A 1 80 ? 2.460 -0.412 -13.495 1.00 92.56 80 LYS A CA 1
ATOM 645 C C . LYS A 1 80 ? 3.091 -1.742 -13.944 1.00 92.56 80 LYS A C 1
ATOM 647 O O . LYS A 1 80 ? 2.371 -2.602 -14.434 1.00 92.56 80 LYS A O 1
ATOM 652 N N . ASP A 1 81 ? 4.405 -1.921 -13.780 1.00 93.62 81 ASP A N 1
ATOM 653 C CA . ASP A 1 81 ? 5.106 -3.167 -14.114 1.00 93.62 81 ASP A CA 1
ATOM 654 C C . ASP A 1 81 ? 4.794 -4.293 -13.115 1.00 93.62 81 ASP A C 1
ATOM 656 O O . ASP A 1 81 ? 5.109 -5.447 -13.395 1.00 93.62 81 ASP A O 1
ATOM 660 N N . ILE A 1 82 ? 4.118 -3.992 -11.995 1.00 93.81 82 ILE A N 1
ATOM 661 C CA . ILE A 1 82 ? 3.702 -4.983 -10.995 1.00 93.81 82 ILE A CA 1
ATOM 662 C C . ILE A 1 82 ? 2.945 -6.151 -11.627 1.00 93.81 82 ILE A C 1
ATOM 664 O O . ILE A 1 82 ? 3.156 -7.287 -11.232 1.00 93.81 82 ILE A O 1
ATOM 668 N N . VAL A 1 83 ? 2.135 -5.892 -12.659 1.00 92.25 83 VAL A N 1
ATOM 669 C CA . VAL A 1 83 ? 1.317 -6.904 -13.345 1.00 92.25 83 VAL A CA 1
ATOM 670 C C . VAL A 1 83 ? 2.140 -8.027 -13.981 1.00 92.25 83 VAL A C 1
ATOM 672 O O . VAL A 1 83 ? 1.608 -9.108 -14.189 1.00 92.25 83 VAL A O 1
ATOM 675 N N . LYS A 1 84 ? 3.432 -7.804 -14.262 1.00 92.69 84 LYS A N 1
ATOM 676 C CA . LYS A 1 84 ? 4.339 -8.820 -14.823 1.00 92.69 84 LYS A CA 1
ATOM 677 C C . LYS A 1 84 ? 4.743 -9.890 -13.804 1.00 92.69 84 LYS A C 1
ATOM 679 O O . LYS A 1 84 ? 5.247 -10.934 -14.196 1.00 92.69 84 LYS A O 1
ATOM 684 N N . TYR A 1 85 ? 4.548 -9.620 -12.514 1.00 92.69 85 TYR A N 1
ATOM 685 C CA . TYR A 1 85 ? 4.943 -10.504 -11.415 1.00 92.69 85 TYR A CA 1
ATOM 686 C C . TYR A 1 85 ? 3.809 -11.410 -10.919 1.00 92.69 85 TYR A C 1
ATOM 688 O O . TYR A 1 85 ? 4.029 -12.188 -9.994 1.00 92.69 85 TYR A O 1
ATOM 696 N N . PHE A 1 86 ? 2.616 -11.308 -11.509 1.00 94.81 86 PHE A N 1
ATOM 697 C CA . PHE A 1 86 ? 1.441 -12.083 -11.113 1.00 94.81 86 PHE A CA 1
ATOM 698 C C . PHE A 1 86 ? 0.936 -12.918 -12.287 1.00 94.81 86 PHE A C 1
ATOM 700 O O . PHE A 1 86 ? 0.998 -12.493 -13.441 1.00 94.81 86 PHE A O 1
ATOM 707 N N . GLY A 1 87 ? 0.447 -14.113 -11.975 1.00 94.50 87 GLY A N 1
ATOM 708 C CA . GLY A 1 87 ? -0.141 -15.046 -12.925 1.00 94.50 87 GLY A CA 1
ATOM 709 C C . GLY A 1 87 ? -1.658 -15.149 -12.795 1.00 94.50 87 GLY A C 1
ATOM 710 O O . GLY A 1 87 ? -2.303 -14.489 -11.977 1.00 94.50 87 GLY A O 1
ATOM 711 N N . GLU A 1 88 ? -2.242 -16.017 -13.615 1.00 94.75 88 GLU A N 1
ATOM 712 C CA . GLU A 1 88 ? -3.648 -16.385 -13.479 1.00 94.75 88 GLU A CA 1
ATOM 713 C C . GLU A 1 88 ? -3.885 -17.127 -12.151 1.00 94.75 88 GLU A C 1
ATOM 715 O O . GLU A 1 88 ? -3.118 -18.011 -11.773 1.00 94.75 88 GLU A O 1
ATOM 720 N N . GLY A 1 89 ? -4.954 -16.760 -11.441 1.00 95.12 89 GLY A N 1
ATOM 721 C CA . GLY A 1 89 ? -5.307 -17.334 -10.137 1.00 95.12 89 GLY A CA 1
ATOM 722 C C . GLY A 1 89 ? -4.751 -16.577 -8.926 1.00 95.12 89 GLY A C 1
ATOM 723 O O . GLY A 1 89 ? -5.208 -16.817 -7.806 1.00 95.12 89 GLY A O 1
ATOM 724 N N . ASP A 1 90 ? -3.840 -15.623 -9.126 1.00 95.88 90 ASP A N 1
ATOM 725 C CA . ASP A 1 90 ? -3.369 -14.761 -8.042 1.00 95.88 90 ASP A CA 1
ATOM 726 C C . ASP A 1 90 ? -4.469 -13.800 -7.569 1.00 95.88 90 ASP A C 1
ATOM 728 O O . ASP A 1 90 ? -5.273 -13.286 -8.348 1.00 95.88 90 ASP A O 1
ATOM 732 N N . THR A 1 91 ? -4.509 -13.541 -6.258 1.00 95.00 91 THR A N 1
ATOM 733 C CA . THR A 1 91 ? -5.537 -12.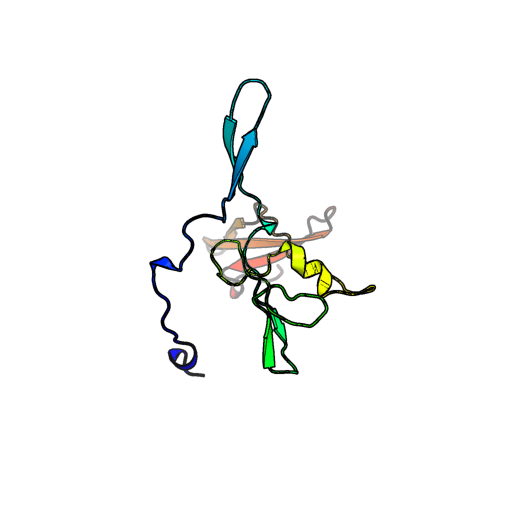698 -5.633 1.00 95.00 91 THR A CA 1
ATOM 734 C C . THR A 1 91 ? -4.919 -11.486 -4.954 1.00 95.00 91 THR A C 1
ATOM 736 O O . THR A 1 91 ? -4.095 -11.613 -4.048 1.00 95.00 91 THR A O 1
ATOM 739 N N . PHE A 1 92 ? -5.387 -10.298 -5.334 1.00 93.88 92 PHE A N 1
ATOM 740 C CA . PHE A 1 92 ? -5.046 -9.062 -4.642 1.00 93.88 92 PHE A CA 1
ATOM 741 C C . PHE A 1 92 ? -6.036 -8.796 -3.510 1.00 93.88 92 PHE A C 1
ATOM 743 O O . PHE A 1 92 ? -7.232 -8.621 -3.739 1.00 93.88 92 PHE A O 1
ATOM 750 N N . ILE A 1 93 ? -5.526 -8.719 -2.283 1.00 94.38 93 ILE A N 1
ATOM 751 C CA . ILE A 1 93 ? -6.310 -8.329 -1.111 1.00 94.38 93 ILE A CA 1
ATOM 752 C C . ILE A 1 93 ? -6.001 -6.866 -0.813 1.00 94.38 93 ILE A C 1
ATOM 754 O O . ILE A 1 93 ? -4.914 -6.529 -0.344 1.00 94.38 93 ILE A O 1
ATOM 758 N N . PHE A 1 94 ? -6.962 -5.992 -1.094 1.00 94.50 94 PHE A N 1
ATOM 759 C CA . PHE A 1 94 ? -6.860 -4.572 -0.781 1.00 94.50 94 PHE A CA 1
ATOM 760 C C . PHE A 1 94 ? -7.580 -4.262 0.528 1.00 94.50 94 PHE A C 1
ATOM 762 O O . PHE A 1 94 ? -8.642 -4.810 0.816 1.00 94.50 94 PHE A O 1
ATOM 769 N N . ASN A 1 95 ? -7.013 -3.345 1.309 1.00 92.50 95 ASN A N 1
ATOM 770 C CA . ASN A 1 95 ? -7.681 -2.810 2.486 1.00 92.50 95 ASN A CA 1
ATOM 771 C C . ASN A 1 95 ? -8.524 -1.586 2.094 1.00 92.50 95 ASN A C 1
ATOM 773 O O . ASN A 1 95 ? -7.972 -0.518 1.823 1.00 92.50 95 ASN A O 1
ATOM 777 N N . ASP A 1 96 ? -9.846 -1.746 2.085 1.00 89.56 96 ASP A N 1
ATOM 778 C CA . ASP A 1 96 ? -10.809 -0.655 1.911 1.00 89.56 96 ASP A CA 1
ATOM 779 C C . ASP A 1 96 ? -11.258 -0.133 3.288 1.00 89.56 96 ASP A C 1
ATOM 781 O O . ASP A 1 96 ? -12.080 -0.750 3.970 1.00 89.56 96 ASP A O 1
ATOM 785 N N . THR A 1 97 ? -10.681 0.988 3.735 1.00 84.75 97 THR A N 1
ATOM 786 C CA . THR A 1 97 ? -11.007 1.581 5.041 1.00 84.75 97 THR A CA 1
ATOM 787 C C . THR A 1 97 ? -12.251 2.458 4.936 1.00 84.75 97 THR A C 1
ATOM 789 O O . THR A 1 97 ? -12.218 3.522 4.318 1.00 84.75 97 THR A O 1
ATOM 792 N N . LYS A 1 98 ? -13.322 2.080 5.641 1.00 78.06 98 LYS A N 1
ATOM 793 C CA . LYS A 1 98 ? -14.529 2.903 5.799 1.00 78.06 98 LYS A CA 1
ATOM 794 C C . LYS A 1 98 ? -14.628 3.421 7.225 1.00 78.06 98 LYS A C 1
ATOM 796 O O . LYS A 1 98 ? -14.782 2.646 8.165 1.00 78.06 98 LYS A O 1
ATOM 801 N N . VAL A 1 99 ? -14.546 4.740 7.379 1.00 75.94 99 VAL A N 1
ATOM 802 C CA . VAL A 1 99 ? -14.811 5.398 8.660 1.00 75.94 99 VAL A CA 1
ATOM 803 C C . VAL A 1 99 ? -16.301 5.686 8.727 1.00 75.94 99 VAL A C 1
ATOM 805 O O . VAL A 1 99 ? -16.824 6.428 7.898 1.00 75.94 99 VAL A O 1
ATOM 808 N N . PHE A 1 100 ? -16.980 5.118 9.716 1.00 74.56 100 PHE A N 1
ATOM 809 C CA . PHE A 1 100 ? -18.337 5.514 10.066 1.00 74.56 100 PHE A CA 1
ATOM 810 C C . PHE A 1 100 ? -18.353 6.094 11.485 1.00 74.56 100 PHE A C 1
ATOM 812 O O . PHE A 1 100 ? -17.486 5.751 12.297 1.00 74.56 100 PHE A O 1
ATOM 819 N N . PRO A 1 101 ? -19.298 6.996 11.802 1.00 73.75 101 PRO A N 1
ATOM 820 C CA . PRO A 1 101 ? -19.478 7.487 13.161 1.00 73.75 101 PRO A CA 1
ATOM 821 C C . PRO A 1 101 ? -19.880 6.324 14.073 1.00 73.75 101 PRO A C 1
ATOM 823 O O . PRO A 1 101 ? -21.029 5.902 14.107 1.00 73.75 101 PRO A O 1
ATOM 826 N N . ALA A 1 102 ? -18.898 5.776 14.778 1.00 83.62 102 ALA A N 1
ATOM 827 C CA . ALA A 1 102 ? -19.051 4.571 15.583 1.00 83.62 102 ALA A CA 1
ATOM 828 C C . ALA A 1 102 ? -19.057 4.855 17.090 1.00 83.62 102 ALA A C 1
ATOM 830 O O . ALA A 1 102 ? -19.283 3.951 17.886 1.00 83.62 102 ALA A O 1
ATOM 831 N N . ARG A 1 103 ? -18.761 6.091 17.501 1.00 89.44 103 ARG A N 1
ATOM 832 C CA . ARG A 1 103 ? -18.521 6.430 18.902 1.00 89.44 103 ARG A CA 1
ATOM 833 C C . ARG A 1 103 ? -19.783 6.968 19.571 1.00 89.44 103 ARG A C 1
ATOM 835 O O . ARG A 1 103 ? -20.287 8.018 19.182 1.00 89.44 103 ARG A O 1
ATOM 842 N N . LEU A 1 104 ? -20.246 6.274 20.605 1.00 89.06 104 LEU A N 1
ATOM 843 C CA . LEU A 1 104 ? -21.347 6.679 21.472 1.00 89.06 104 LEU A CA 1
ATOM 844 C C . LEU A 1 104 ? -20.818 6.952 22.881 1.00 89.06 104 LEU A C 1
ATOM 846 O O . LEU A 1 104 ? -19.954 6.234 23.386 1.00 89.06 104 LEU A O 1
ATOM 850 N N . TYR A 1 105 ? -21.375 7.972 23.527 1.00 89.50 105 TYR A N 1
ATOM 851 C CA . TYR A 1 105 ? -21.100 8.285 24.925 1.00 89.50 105 TYR A CA 1
ATOM 852 C C . TYR A 1 105 ? -22.335 7.982 25.757 1.00 89.50 105 TYR A C 1
ATOM 854 O O . TYR A 1 105 ? -23.437 8.420 25.430 1.00 89.50 105 TYR A O 1
ATOM 862 N N . GLY A 1 106 ? -22.139 7.230 26.831 1.00 86.69 106 GLY A N 1
ATOM 863 C CA . GLY A 1 106 ? -23.185 6.880 27.776 1.00 86.69 106 GLY A CA 1
ATOM 864 C C . GLY A 1 106 ? -22.739 7.140 29.203 1.00 86.69 106 GLY A C 1
ATOM 865 O O . GLY A 1 106 ? -21.546 7.199 29.509 1.00 86.69 106 GLY A O 1
ATOM 866 N N . THR A 1 107 ? -23.716 7.251 30.090 1.00 85.94 107 THR A N 1
ATOM 867 C CA . THR A 1 107 ? -23.479 7.373 31.523 1.00 85.94 107 THR A CA 1
ATOM 868 C C . THR A 1 107 ? -24.166 6.218 32.223 1.00 85.94 107 THR A C 1
ATOM 870 O O . THR A 1 107 ? -25.330 5.923 31.959 1.00 85.94 107 THR A O 1
ATOM 873 N N . LYS A 1 108 ? -23.447 5.532 33.112 1.00 81.19 108 LYS A N 1
ATOM 874 C CA . LYS A 1 108 ? -24.027 4.432 33.885 1.00 81.19 108 LYS A CA 1
ATOM 875 C C . LYS A 1 108 ? -24.996 4.981 34.930 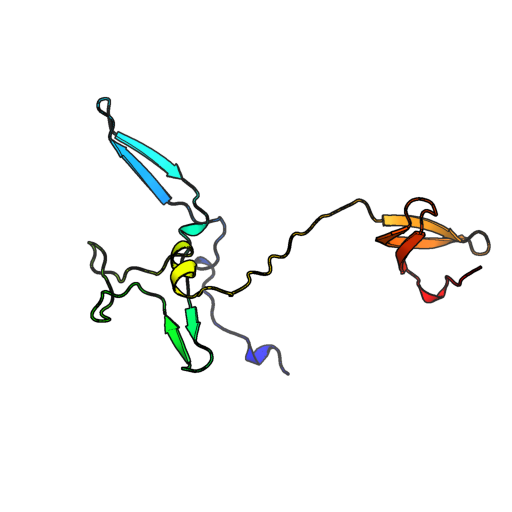1.00 81.19 108 LYS A C 1
ATOM 877 O O . LYS A 1 108 ? -24.546 5.611 35.882 1.00 81.19 108 LYS A O 1
ATOM 882 N N . GLU A 1 109 ? -26.280 4.643 34.817 1.00 79.31 109 GLU A N 1
ATOM 883 C CA . GLU A 1 109 ? -27.362 5.166 35.674 1.00 79.31 109 GLU A CA 1
ATOM 884 C C . GLU A 1 109 ? -27.080 5.073 37.184 1.00 79.31 109 GLU A C 1
ATOM 886 O O . GLU A 1 109 ? -27.404 5.984 37.935 1.00 79.31 109 GLU A O 1
ATOM 891 N N . LYS A 1 110 ? -26.439 3.991 37.649 1.00 78.25 110 LYS A N 1
ATOM 892 C CA . LYS A 1 110 ? -26.188 3.771 39.087 1.00 78.25 110 LYS A CA 1
ATOM 893 C C . LYS A 1 110 ? -24.950 4.472 39.642 1.00 78.25 110 LYS A C 1
ATOM 895 O O . LYS A 1 110 ? -24.867 4.665 40.848 1.00 78.25 110 LYS A O 1
ATOM 900 N N . THR A 1 111 ? -23.942 4.748 38.817 1.00 79.56 111 THR A N 1
ATOM 901 C CA . THR A 1 111 ? -22.619 5.187 39.310 1.00 79.56 111 THR A CA 1
ATOM 902 C C . THR A 1 111 ? -22.110 6.454 38.640 1.00 79.56 111 THR A C 1
ATOM 904 O O . THR A 1 111 ? -20.949 6.796 38.841 1.00 79.56 111 THR A O 1
ATOM 907 N N . ASP A 1 112 ? -22.921 7.069 37.777 1.00 81.31 112 ASP A N 1
ATOM 908 C CA . ASP A 1 112 ? -22.582 8.242 36.961 1.00 81.31 112 ASP A CA 1
ATOM 909 C C . ASP A 1 112 ? -21.252 8.096 36.190 1.00 81.31 112 ASP A C 1
ATOM 911 O O . ASP A 1 112 ? -20.552 9.047 35.848 1.00 81.31 112 ASP A O 1
ATOM 915 N N . ALA A 1 113 ? -20.853 6.848 35.934 1.00 83.31 113 ALA A N 1
ATOM 916 C CA . ALA A 1 113 ? -19.575 6.560 35.311 1.00 83.31 113 ALA A CA 1
ATOM 917 C C . ALA A 1 113 ? -19.707 6.788 33.808 1.00 83.31 113 ALA A C 1
ATOM 919 O O . ALA A 1 113 ? -20.580 6.192 33.171 1.00 83.31 113 ALA A O 1
ATOM 920 N N . LYS A 1 114 ? -18.809 7.604 33.252 1.00 86.88 114 LYS A N 1
ATOM 921 C CA . LYS A 1 114 ? -18.702 7.810 31.808 1.00 86.88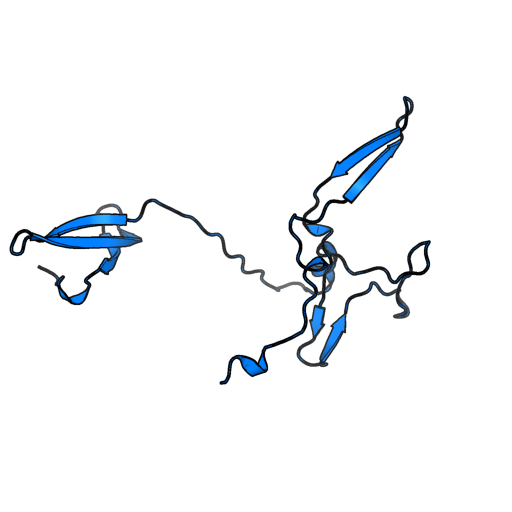 114 LYS A CA 1
ATOM 922 C C . LYS A 1 114 ? -18.271 6.520 31.120 1.00 86.88 114 LYS A C 1
ATOM 924 O O . LYS A 1 114 ? -17.343 5.845 31.574 1.00 86.88 114 LYS A O 1
ATOM 929 N N . ILE A 1 115 ? -18.961 6.208 30.036 1.00 88.44 115 ILE A N 1
ATOM 930 C CA . ILE A 1 115 ? -18.733 5.053 29.182 1.00 88.44 115 ILE A CA 1
ATOM 931 C C . ILE A 1 115 ? -18.585 5.558 27.750 1.00 88.44 115 ILE A C 1
ATOM 933 O O . ILE A 1 115 ? -19.397 6.353 27.274 1.00 88.44 115 ILE A O 1
ATOM 937 N N . GLU A 1 116 ? -17.573 5.054 27.060 1.00 90.50 116 GLU A N 1
ATOM 938 C CA . GLU A 1 116 ? -17.406 5.200 25.621 1.00 90.50 116 GLU A CA 1
ATOM 939 C C . GLU A 1 116 ? -17.659 3.850 24.949 1.00 90.50 116 GLU A C 1
ATOM 941 O O . GLU A 1 116 ? -17.089 2.835 25.348 1.00 90.50 116 GLU A O 1
ATOM 946 N N . VAL A 1 117 ? -18.523 3.832 23.937 1.00 89.44 117 VAL A N 1
ATOM 947 C CA . VAL A 1 117 ? -18.831 2.648 23.130 1.00 89.44 117 VAL A CA 1
ATOM 948 C C . VAL A 1 117 ? -18.410 2.923 21.695 1.00 89.44 117 VAL A C 1
ATOM 950 O O . VAL A 1 117 ? -18.806 3.929 21.117 1.00 89.44 117 VAL A O 1
ATOM 953 N N . PHE A 1 118 ? -17.624 2.026 21.114 1.00 91.00 118 PHE A N 1
ATOM 954 C CA . PHE A 1 118 ? -17.192 2.074 19.726 1.00 91.00 118 PHE A CA 1
ATOM 955 C C . PHE A 1 118 ? -17.813 0.906 18.955 1.00 91.00 118 PHE A C 1
ATOM 957 O O . PHE A 1 118 ? -17.481 -0.255 19.192 1.00 91.00 118 PHE A O 1
ATOM 964 N N . LEU A 1 119 ? -18.736 1.212 18.049 1.00 89.38 119 LEU A N 1
ATOM 965 C CA . LEU A 1 119 ? -19.396 0.248 17.177 1.00 89.38 119 LEU A CA 1
ATOM 966 C C . LEU A 1 119 ? -18.392 -0.326 16.165 1.00 89.38 119 LEU A C 1
ATOM 968 O O . LEU A 1 119 ? -17.734 0.417 15.443 1.00 89.38 119 LEU A O 1
ATOM 972 N N . LEU A 1 120 ? -18.272 -1.650 16.093 1.00 88.38 120 LEU A N 1
ATOM 973 C CA . LEU A 1 120 ? -17.392 -2.325 15.136 1.00 88.38 120 LEU A CA 1
ATOM 974 C C . LEU A 1 120 ? -18.160 -2.782 13.902 1.00 88.38 120 LEU A C 1
ATOM 976 O O . LEU A 1 120 ? -17.802 -2.446 12.776 1.00 88.38 120 LEU A O 1
ATOM 980 N N . ARG A 1 121 ? -19.206 -3.580 14.120 1.00 87.62 121 ARG A N 1
ATOM 981 C CA . ARG A 1 121 ? -19.959 -4.234 13.053 1.00 87.62 121 ARG A CA 1
ATOM 982 C C . ARG A 1 121 ? -21.389 -4.494 13.500 1.00 87.62 121 ARG A C 1
ATOM 984 O O . ARG A 1 121 ? -21.615 -4.980 14.605 1.00 87.62 121 ARG A O 1
ATOM 991 N N . GLU A 1 122 ? -22.339 -4.217 12.618 1.00 87.81 122 GLU A N 1
ATOM 992 C CA . GLU A 1 122 ? -23.738 -4.588 12.812 1.00 87.81 122 GLU A CA 1
ATOM 993 C C . GLU A 1 122 ? -23.914 -6.098 12.625 1.00 87.81 122 GLU A C 1
ATOM 995 O O . GLU A 1 122 ? -23.489 -6.658 11.614 1.00 87.81 122 GLU A O 1
ATOM 1000 N N . LEU A 1 123 ? -24.522 -6.762 13.606 1.00 91.06 123 LEU A N 1
ATOM 1001 C CA . LEU A 1 123 ? -24.831 -8.192 13.552 1.00 91.06 123 LEU A CA 1
ATOM 1002 C C . LEU A 1 123 ? -26.281 -8.446 13.128 1.00 91.06 123 LEU A C 1
ATOM 1004 O O . LEU A 1 123 ? -26.551 -9.419 12.428 1.00 91.06 123 LEU A O 1
ATOM 1008 N N . ASN A 1 124 ? -27.216 -7.591 13.555 1.00 92.50 124 ASN A N 1
ATOM 1009 C CA . ASN A 1 124 ? -28.626 -7.675 13.175 1.00 92.50 124 ASN A CA 1
ATOM 1010 C C . ASN A 1 124 ? -29.282 -6.285 13.214 1.00 92.50 124 ASN A C 1
ATOM 1012 O O . ASN A 1 124 ? -29.394 -5.688 14.286 1.00 92.50 124 ASN A O 1
ATOM 1016 N N . ALA A 1 125 ? -29.755 -5.805 12.063 1.00 89.81 125 ALA A N 1
ATOM 1017 C CA . ALA A 1 125 ? -30.363 -4.482 11.935 1.00 89.81 125 ALA A CA 1
ATOM 1018 C C . ALA A 1 125 ? -31.765 -4.384 12.561 1.00 89.81 125 ALA A C 1
ATOM 1020 O O . ALA A 1 125 ? -32.081 -3.387 13.211 1.00 89.81 125 ALA A O 1
ATOM 1021 N N . GLU A 1 126 ? -32.596 -5.426 12.437 1.00 93.44 126 GLU A N 1
ATOM 1022 C CA . GLU A 1 126 ? -33.960 -5.446 12.992 1.00 93.44 126 GLU A CA 1
ATOM 1023 C C . GLU A 1 126 ? -33.945 -5.350 14.522 1.00 93.44 126 GLU A C 1
ATOM 1025 O O . GLU A 1 126 ? -34.737 -4.625 15.123 1.00 93.44 126 GLU A O 1
ATOM 1030 N N . MET A 1 127 ? -32.988 -6.035 15.154 1.00 92.25 127 MET A N 1
ATOM 1031 C CA . MET A 1 127 ? -32.787 -6.025 16.605 1.00 92.25 127 MET A CA 1
ATOM 1032 C C . MET A 1 127 ? -31.819 -4.932 17.082 1.00 92.25 127 MET A C 1
ATOM 1034 O O . MET A 1 127 ? -31.613 -4.797 18.287 1.00 92.25 127 MET A O 1
ATOM 1038 N N . ARG A 1 128 ? -31.214 -4.160 16.164 1.00 87.81 128 ARG A N 1
ATOM 1039 C CA . ARG A 1 128 ? -30.135 -3.190 16.440 1.00 87.81 128 ARG A CA 1
ATOM 1040 C C . ARG A 1 128 ? -29.002 -3.787 17.281 1.00 87.81 128 ARG A C 1
ATOM 1042 O O . ARG A 1 128 ? -28.537 -3.180 18.246 1.00 87.81 128 ARG A O 1
ATOM 1049 N N . LEU A 1 129 ? -28.563 -4.988 16.919 1.00 90.06 129 LEU A N 1
ATOM 1050 C CA . LEU A 1 129 ? -27.510 -5.718 17.615 1.00 90.06 129 LEU A CA 1
ATOM 1051 C C . LEU A 1 129 ? -26.158 -5.457 16.947 1.00 90.06 129 LEU A C 1
ATOM 1053 O O . LEU A 1 129 ? -26.014 -5.627 15.736 1.00 90.06 129 LEU A O 1
ATOM 1057 N N . TRP A 1 130 ? -25.170 -5.061 17.749 1.00 90.12 130 TRP A N 1
ATOM 1058 C CA . TRP A 1 130 ? -23.854 -4.632 17.281 1.00 90.12 130 TRP A CA 1
ATOM 1059 C C . TRP A 1 130 ? -22.728 -5.289 18.078 1.00 90.12 130 TRP A C 1
ATOM 1061 O O . TRP A 1 130 ? -22.806 -5.396 19.302 1.00 90.12 130 TRP A O 1
ATOM 1071 N N . ASP A 1 131 ? -21.655 -5.655 17.378 1.00 90.19 131 ASP A N 1
ATOM 1072 C CA . ASP A 1 131 ? -20.346 -5.897 17.981 1.00 90.19 131 ASP A CA 1
ATOM 1073 C C . ASP A 1 131 ? -19.730 -4.545 18.353 1.00 90.19 131 ASP A C 1
ATOM 1075 O O . ASP A 1 131 ? -19.654 -3.640 17.515 1.00 90.19 131 ASP A O 1
ATOM 1079 N N . VAL A 1 132 ? -19.283 -4.395 19.602 1.00 90.25 132 VAL A N 1
ATOM 1080 C CA . VAL A 1 132 ? -18.780 -3.120 20.134 1.00 90.25 132 VAL A CA 1
ATOM 1081 C C . VAL A 1 132 ? -17.512 -3.304 20.968 1.00 90.25 132 VAL A C 1
ATOM 1083 O O . VAL A 1 132 ? -17.338 -4.317 21.642 1.00 90.25 132 VAL A O 1
ATOM 1086 N N . LEU A 1 133 ? -16.643 -2.293 20.973 1.00 89.94 133 LEU A N 1
ATOM 1087 C CA . LEU A 1 133 ? -15.620 -2.102 22.003 1.00 89.94 133 LEU A CA 1
ATOM 1088 C C . LEU A 1 133 ? -16.132 -1.094 23.022 1.00 89.94 133 LEU A C 1
ATOM 1090 O O . LEU A 1 133 ? -16.788 -0.122 22.658 1.00 89.94 133 LEU A O 1
ATOM 1094 N N . VAL A 1 134 ? -15.827 -1.306 24.298 1.00 88.88 134 VAL A N 1
ATOM 1095 C CA . VAL A 1 134 ? -16.290 -0.414 25.361 1.00 88.88 134 VAL A CA 1
ATOM 1096 C C . VAL A 1 134 ? -15.144 -0.024 26.274 1.00 88.88 134 VAL A C 1
ATOM 1098 O O . VAL A 1 134 ? -14.349 -0.867 26.689 1.00 88.88 134 VAL A O 1
ATOM 1101 N N . GLU A 1 135 ? -15.114 1.241 26.668 1.00 87.50 135 GLU A N 1
ATOM 1102 C CA . GLU A 1 135 ? -14.201 1.770 27.661 1.00 87.50 135 GLU A CA 1
ATOM 1103 C C . GLU A 1 135 ? -14.980 2.481 28.785 1.00 87.50 135 GLU A C 1
ATOM 1105 O O . GLU A 1 135 ? -15.734 3.415 28.513 1.00 87.50 135 GLU A O 1
ATOM 1110 N N . PRO A 1 136 ? -14.852 2.063 30.063 1.00 85.69 136 PRO A N 1
ATOM 1111 C CA . PRO A 1 136 ? -14.107 0.906 30.571 1.00 85.69 136 PRO A CA 1
ATOM 1112 C C . PRO A 1 136 ? -14.899 -0.416 30.467 1.00 85.69 136 PRO A C 1
ATOM 1114 O O . PRO A 1 136 ? -15.869 -0.624 31.202 1.00 85.69 136 PRO A O 1
ATOM 1117 N N . ALA A 1 137 ? -14.416 -1.368 29.655 1.00 76.88 137 ALA A N 1
ATOM 1118 C CA . ALA A 1 137 ? -15.051 -2.677 29.415 1.00 76.88 137 ALA A CA 1
ATOM 1119 C C . ALA A 1 137 ? -15.435 -3.432 30.698 1.00 76.88 137 ALA A C 1
ATOM 1121 O O . ALA A 1 137 ? -16.499 -4.034 30.798 1.00 76.88 137 ALA A O 1
ATOM 1122 N N . ARG A 1 138 ? -14.586 -3.360 31.730 1.00 74.38 138 ARG A N 1
ATOM 1123 C CA . ARG A 1 138 ? -14.749 -4.123 32.978 1.00 74.38 138 ARG A CA 1
ATOM 1124 C C . ARG A 1 138 ? -15.981 -3.719 33.800 1.00 74.38 138 ARG A C 1
ATOM 1126 O O . ARG A 1 138 ? -16.402 -4.477 34.672 1.00 74.38 138 ARG A O 1
ATOM 1133 N N . LYS A 1 139 ? -16.523 -2.515 33.575 1.00 67.75 139 LYS A N 1
ATOM 1134 C CA . LYS A 1 139 ? -17.656 -1.962 34.342 1.00 67.75 139 LYS A CA 1
ATOM 1135 C C . LYS A 1 139 ? -19.018 -2.256 33.711 1.00 67.75 139 LYS A C 1
ATOM 1137 O O . LYS A 1 139 ? -20.037 -1.952 34.348 1.00 67.75 139 LYS A O 1
ATOM 1142 N N . ILE A 1 140 ? -19.027 -2.843 32.514 1.00 70.62 140 ILE A N 1
ATOM 1143 C CA . ILE A 1 140 ? -20.230 -3.225 31.781 1.00 70.62 140 ILE A CA 1
ATOM 1144 C C . ILE A 1 140 ? -20.358 -4.740 31.803 1.00 70.62 140 ILE A C 1
ATOM 1146 O O . ILE A 1 140 ? -19.423 -5.470 31.486 1.00 70.62 140 ILE A O 1
ATOM 1150 N N . ARG A 1 141 ? -21.523 -5.205 32.237 1.00 70.75 141 ARG A N 1
ATOM 1151 C CA . ARG A 1 141 ? -21.942 -6.601 32.165 1.00 70.75 141 ARG A CA 1
ATOM 1152 C C . ARG A 1 141 ? -23.267 -6.639 31.416 1.00 70.75 141 ARG A C 1
ATOM 1154 O O . ARG A 1 141 ? -23.908 -5.606 31.266 1.00 70.75 141 ARG A O 1
ATOM 1161 N N . ILE A 1 142 ? -23.640 -7.816 30.933 1.00 69.25 142 ILE A N 1
ATOM 1162 C CA . ILE A 1 142 ? -24.974 -8.043 30.378 1.00 69.25 142 ILE A CA 1
ATOM 1163 C C . ILE A 1 142 ? -25.972 -7.896 31.540 1.00 69.25 142 ILE A C 1
ATOM 1165 O O . ILE A 1 142 ? -25.871 -8.655 32.507 1.00 69.25 142 ILE A O 1
ATOM 1169 N N . GLY A 1 143 ? -26.878 -6.914 31.453 1.00 58.56 143 GLY A N 1
ATOM 1170 C CA . GLY A 1 143 ? -27.865 -6.563 32.493 1.00 58.56 143 GLY A CA 1
ATOM 1171 C C . GLY A 1 143 ? -27.429 -5.418 33.403 1.00 58.56 143 GLY A C 1
ATOM 1172 O O . GLY A 1 143 ? -27.892 -5.400 34.565 1.00 58.56 143 GLY A O 1
#

Sequence (143 aa):
MKLSQFNFKLPANQVALYPHKAKRVVKTASGERTFEVTRRDESRLMVLHKKSETIDMYKTDDDGNVLKDADGNPEFLQFKDIVKYFGEGDTFIFNDTKVFPARLYGTKEKTDAKIEVFLLRELNAEMRLWDVLVEPARKIRIG

Secondary structure (DSSP, 8-state):
--GGGG-----GGGS-SS---EEEEEEETTEEEEEEE--GGGSB--EE-TTT--EE-B-B-TTSPBPB-TTSPBPBPBGGGGGGG--TT-------------EEEEEETTTTEEEEEEEEEEEETTTTEEEEEEETGGG----

Mean predicted aligned error: 10.23 Å

Nearest PDB structures (foldseek):
  2epb-assembly1_A  TM=4.022E-01  e=3.456E+00  Homo sapiens
  5kz5-assembly1_J  TM=3.728E-01  e=8.455E+00  Homo sapiens
  4gex-assembly1_C  TM=1.722E-01  e=9.456E+00  Caenorhabditis elegans

pLDDT: mean 86.64, std 7.38, range [58.56, 96.44]

Radius of gyration: 26.51 Å; Cα contacts (8 Å, |Δi|>4): 156; chains: 1; bounding box: 57×43×73 Å